Protein AF-A0A973D1L0-F1 (afdb_monomer)

Sequence (77 aa):
KVSVIWTTPTYPDYQWPIRHDVDQHFGDDFKALVRKTLLEMNNPELLASFPRQSFIPASNADYAPIENTARSIGLID

pLDDT: mean 96.27, std 2.57, range [83.44, 98.44]

Mean predicted aligned error: 3.35 Å

Solvent-accessible surface area (backbone atoms only — not comparable to fu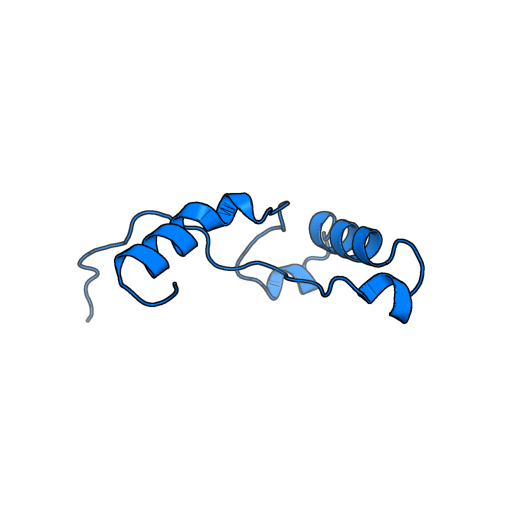ll-atom values): 5297 Å² total; per-residue (Å²): 139,87,79,88,88,79,78,80,82,90,76,84,81,91,78,88,86,73,69,89,63,47,30,82,77,71,37,84,62,38,63,57,50,54,54,48,54,53,54,67,55,77,56,65,76,68,37,67,77,43,104,53,90,73,53,76,94,85,58,78,74,71,44,47,69,56,53,54,49,34,41,76,72,67,78,46,134

Radius of gyration: 17.28 Å; Cα contacts (8 Å, |Δi|>4): 32; chains: 1; bounding box: 40×30×51 Å

Foldseek 3Di:
DDDDPDDDDDADDDDDDDDPCVCVVVHPCVVVVVVCCQQPDDDVVVCVVDPDRGDDDDDPVSCVVVVVVCVVVVVDD

Structure (mmCIF, N/CA/C/O backbone):
data_AF-A0A973D1L0-F1
#
_entry.id   AF-A0A973D1L0-F1
#
loop_
_atom_site.group_PDB
_atom_site.id
_atom_site.type_symbol
_atom_site.label_atom_id
_atom_site.label_alt_id
_atom_site.label_comp_id
_atom_site.label_asym_id
_atom_site.label_entity_id
_atom_site.label_seq_id
_atom_site.pdbx_PDB_ins_code
_atom_site.Cartn_x
_atom_site.Cartn_y
_atom_site.Cartn_z
_atom_site.occupancy
_atom_site.B_iso_or_equiv
_atom_site.auth_seq_id
_atom_site.auth_comp_id
_atom_site.auth_asym_id
_atom_site.auth_atom_id
_atom_site.pdbx_PDB_model_num
ATOM 1 N N . LYS A 1 1 ? -5.686 19.275 28.940 1.00 83.44 1 LYS A N 1
ATOM 2 C CA . LYS A 1 1 ? -4.796 18.088 29.013 1.00 83.44 1 LYS A CA 1
ATOM 3 C C . LYS A 1 1 ? -5.618 16.884 28.574 1.00 83.44 1 LYS A C 1
ATOM 5 O O . LYS A 1 1 ? -6.754 16.795 29.015 1.00 83.44 1 LYS A O 1
ATOM 10 N N . VAL A 1 2 ? -5.101 16.044 27.679 1.00 93.81 2 VAL A N 1
ATOM 11 C CA . VAL A 1 2 ? -5.799 14.852 27.161 1.00 93.81 2 VAL A CA 1
ATOM 12 C C . VAL A 1 2 ? -5.159 13.582 27.713 1.00 93.81 2 VAL A C 1
ATOM 14 O O . VAL A 1 2 ? -3.974 13.598 28.049 1.00 93.81 2 VAL A O 1
ATOM 17 N N . SER A 1 3 ? -5.948 12.511 27.804 1.00 95.56 3 SER A N 1
ATOM 18 C CA . SER A 1 3 ? -5.512 11.192 28.270 1.00 95.56 3 SER A CA 1
ATOM 19 C C . SER A 1 3 ? -5.868 10.134 27.231 1.00 95.56 3 SER A C 1
ATOM 21 O O . SER A 1 3 ? -6.995 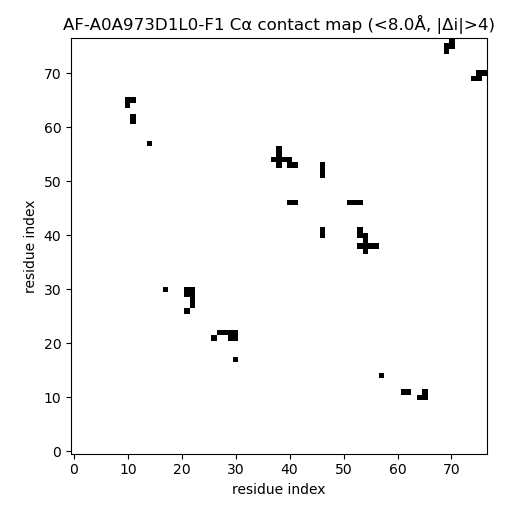10.107 26.740 1.00 95.56 3 SER A O 1
ATOM 23 N N . VAL A 1 4 ? -4.915 9.257 26.917 1.00 96.12 4 VAL A N 1
ATOM 24 C CA . VAL A 1 4 ? -5.164 8.062 26.101 1.00 96.12 4 VAL A CA 1
ATOM 25 C C . VAL A 1 4 ? -5.907 7.047 26.964 1.00 96.12 4 VAL A C 1
ATOM 27 O O . VAL A 1 4 ? -5.445 6.722 28.055 1.00 96.12 4 VAL A O 1
ATOM 30 N N . ILE A 1 5 ? -7.054 6.568 26.486 1.00 97.25 5 ILE A N 1
ATOM 31 C CA . ILE A 1 5 ? -7.872 5.570 27.194 1.00 97.25 5 ILE A CA 1
ATOM 32 C C . ILE A 1 5 ? -7.707 4.161 26.619 1.00 97.25 5 ILE A C 1
ATOM 34 O O . ILE A 1 5 ? -7.918 3.188 27.336 1.00 97.25 5 ILE A O 1
ATOM 38 N N . TRP A 1 6 ? -7.339 4.046 25.338 1.00 97.38 6 TRP A N 1
ATOM 39 C CA . TRP A 1 6 ? -7.183 2.771 24.647 1.00 97.38 6 TRP A CA 1
ATOM 40 C C . TRP A 1 6 ? -6.438 2.932 23.314 1.00 97.38 6 TRP A C 1
ATOM 42 O O . TRP A 1 6 ? -6.487 3.999 22.699 1.00 97.38 6 TRP A O 1
ATOM 52 N N . THR A 1 7 ? -5.805 1.846 22.870 1.00 97.12 7 THR A N 1
ATOM 53 C CA . THR A 1 7 ? -5.155 1.693 21.563 1.00 97.12 7 THR A CA 1
ATOM 54 C C . THR A 1 7 ? -5.639 0.384 20.948 1.00 97.12 7 THR A C 1
ATOM 56 O O . THR A 1 7 ? -5.695 -0.636 21.636 1.00 97.12 7 THR A O 1
ATOM 59 N N . THR A 1 8 ? -5.984 0.400 19.663 1.00 96.44 8 THR A N 1
ATOM 60 C CA . THR A 1 8 ? -6.430 -0.799 18.946 1.00 96.44 8 THR A CA 1
ATOM 61 C C . THR A 1 8 ? -5.309 -1.843 18.849 1.00 96.44 8 THR A C 1
ATOM 63 O O . THR A 1 8 ? -4.128 -1.484 18.867 1.00 96.44 8 THR A O 1
ATOM 66 N N . PRO A 1 9 ? -5.638 -3.132 18.657 1.00 96.19 9 PRO A N 1
ATOM 67 C CA . PRO A 1 9 ? -4.692 -4.087 18.089 1.00 96.19 9 PRO A CA 1
ATOM 68 C C . PRO A 1 9 ? -4.169 -3.613 16.722 1.00 96.19 9 PRO A C 1
ATOM 70 O O . PRO A 1 9 ? -4.766 -2.746 16.078 1.00 96.19 9 PRO A O 1
ATOM 73 N N . THR A 1 10 ? -3.059 -4.192 16.270 1.00 95.88 10 THR A N 1
ATOM 74 C CA . THR A 1 10 ? -2.468 -3.887 14.960 1.00 95.88 10 THR A CA 1
ATOM 75 C C . THR A 1 10 ? -3.322 -4.430 13.817 1.00 95.88 10 THR A C 1
ATOM 77 O O . THR A 1 10 ? -3.821 -5.552 13.900 1.00 95.88 10 THR A O 1
ATOM 80 N N . TYR A 1 11 ? -3.410 -3.678 12.724 1.00 95.38 11 TYR A N 1
ATOM 81 C CA . TYR A 1 11 ? -4.019 -4.091 11.460 1.00 95.38 11 TYR A CA 1
ATOM 82 C C . TYR A 1 11 ? -3.244 -3.461 10.286 1.00 95.38 11 TYR A C 1
ATOM 84 O O . TYR A 1 11 ? -2.574 -2.443 10.485 1.00 95.38 11 TYR A O 1
ATOM 92 N N . PRO A 1 12 ? -3.267 -4.064 9.085 1.00 95.62 12 PRO A N 1
ATOM 93 C CA . PRO A 1 12 ? -2.656 -3.473 7.896 1.00 95.62 12 PRO A CA 1
ATOM 94 C C . PRO A 1 12 ? -3.474 -2.261 7.431 1.00 95.62 12 PRO A C 1
ATOM 96 O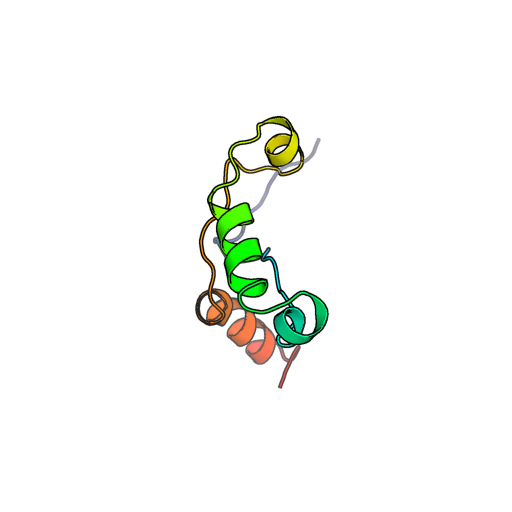 O . PRO 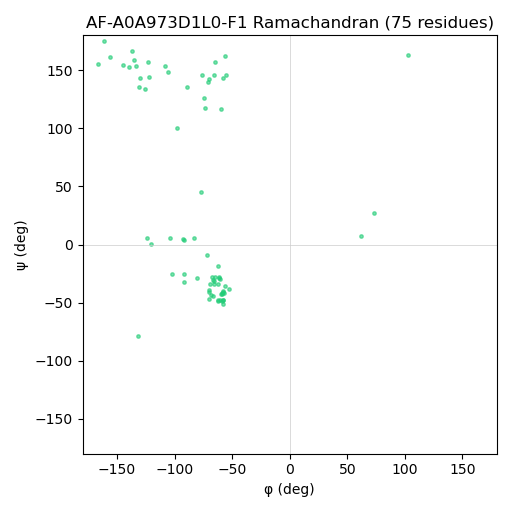A 1 12 ? -4.700 -2.300 7.459 1.00 95.62 12 PRO A O 1
ATOM 99 N N . ASP A 1 13 ? -2.799 -1.196 7.000 1.00 94.38 13 ASP A N 1
ATOM 100 C CA . ASP A 1 13 ? -3.459 0.068 6.641 1.00 94.38 13 ASP A CA 1
ATOM 101 C C . ASP A 1 13 ? -2.978 0.594 5.281 1.00 94.38 13 ASP A C 1
ATOM 103 O O . ASP A 1 13 ? -3.633 0.368 4.273 1.00 94.38 13 ASP A O 1
ATOM 107 N N . TYR A 1 14 ? -1.798 1.221 5.212 1.00 95.31 14 TYR A N 1
ATOM 108 C CA . TYR A 1 14 ? -1.309 1.853 3.979 1.00 95.31 14 TYR A CA 1
ATOM 109 C C . TYR A 1 14 ? -0.504 0.910 3.067 1.00 95.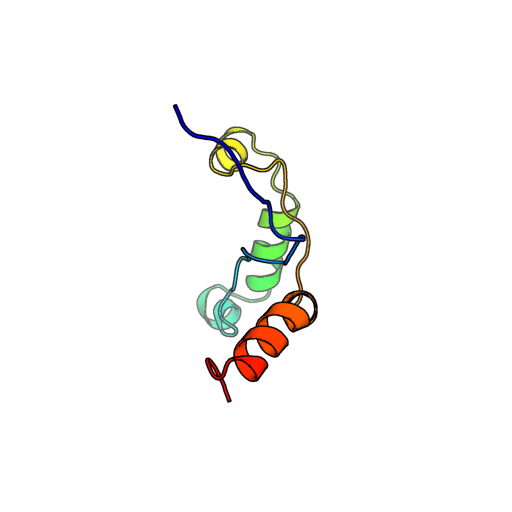31 14 TYR A C 1
ATOM 111 O O . TYR A 1 14 ? 0.446 0.262 3.508 1.00 95.31 14 TYR A O 1
ATOM 119 N N . GLN A 1 15 ? -0.793 0.960 1.761 1.00 96.19 15 GLN A N 1
ATOM 120 C CA . GLN A 1 15 ? -0.055 0.308 0.666 1.00 96.19 15 GLN A CA 1
ATOM 121 C C . GLN A 1 15 ? 0.107 1.236 -0.540 1.00 96.19 15 GLN A C 1
ATOM 123 O O . GLN A 1 15 ? -0.601 2.231 -0.680 1.00 96.19 15 GLN A O 1
ATOM 128 N N . TRP A 1 16 ? 0.996 0.849 -1.457 1.00 96.62 16 TRP A N 1
ATOM 129 C CA . TRP A 1 16 ? 1.079 1.411 -2.804 1.00 96.62 16 TRP A CA 1
ATOM 130 C C . TRP A 1 16 ? 0.356 0.509 -3.814 1.00 96.62 16 TRP A C 1
ATOM 132 O O . TRP A 1 16 ? 0.935 -0.489 -4.249 1.00 96.62 16 TRP A O 1
ATOM 142 N N . PRO A 1 17 ? -0.886 0.824 -4.218 1.00 96.69 17 PRO A N 1
ATOM 143 C CA . PRO A 1 17 ? -1.506 0.165 -5.357 1.00 96.69 17 PRO A CA 1
ATOM 144 C C . PRO A 1 17 ? -0.931 0.719 -6.667 1.00 96.69 17 PRO A C 1
ATOM 146 O O . PRO A 1 17 ? -0.640 1.909 -6.788 1.00 96.69 17 PRO A O 1
ATOM 149 N N . ILE A 1 18 ? -0.812 -0.139 -7.677 1.00 96.94 18 ILE A N 1
ATOM 150 C CA . ILE A 1 18 ? -0.435 0.246 -9.040 1.00 96.94 18 ILE A CA 1
ATOM 151 C C . ILE A 1 18 ? -1.436 -0.359 -10.019 1.00 96.94 18 ILE A C 1
ATOM 153 O O . ILE A 1 18 ? -1.928 -1.469 -9.802 1.00 96.94 18 ILE A O 1
ATOM 157 N N . ARG A 1 19 ? -1.771 0.365 -11.093 1.00 97.31 19 ARG A N 1
ATOM 158 C CA . ARG A 1 19 ? -2.709 -0.159 -12.090 1.00 97.31 19 ARG A CA 1
ATOM 159 C C . ARG A 1 19 ? -2.123 -1.368 -12.813 1.00 97.31 19 ARG A C 1
ATOM 161 O O . ARG A 1 19 ? -0.930 -1.429 -13.101 1.00 97.31 19 ARG A O 1
ATOM 168 N N . HIS A 1 20 ? -2.999 -2.306 -13.156 1.00 95.69 20 HIS A N 1
ATOM 169 C CA . HIS A 1 20 ? -2.634 -3.518 -13.883 1.00 95.69 20 HIS A CA 1
ATOM 170 C C . HIS A 1 20 ? -1.973 -3.223 -15.242 1.00 95.69 20 HIS A C 1
ATOM 172 O O . HIS A 1 20 ? -0.998 -3.883 -15.602 1.00 95.69 20 HIS A O 1
ATOM 178 N N . ASP A 1 21 ? -2.477 -2.217 -15.960 1.00 97.62 21 ASP A N 1
ATOM 179 C CA . ASP A 1 21 ? -2.099 -1.882 -17.336 1.00 97.62 21 ASP A CA 1
ATOM 180 C C . ASP A 1 21 ? -0.833 -1.021 -17.456 1.00 97.62 21 ASP A C 1
ATOM 182 O O . ASP A 1 21 ? -0.486 -0.609 -18.555 1.00 97.62 21 ASP A O 1
ATOM 186 N N . VAL A 1 22 ? -0.125 -0.755 -16.355 1.00 98.25 22 VAL A N 1
ATOM 187 C CA . VAL A 1 22 ? 1.011 0.179 -16.320 1.00 98.25 22 VAL A CA 1
ATOM 188 C C . VAL A 1 22 ? 2.125 -0.163 -17.322 1.00 98.25 22 VAL A C 1
ATOM 190 O O . VAL A 1 22 ? 2.686 0.737 -17.937 1.00 98.25 22 VAL A O 1
ATOM 193 N N . ASP A 1 23 ? 2.385 -1.448 -17.567 1.00 98.38 23 ASP A N 1
ATOM 194 C CA . ASP A 1 23 ? 3.429 -1.880 -18.507 1.00 98.38 23 ASP A CA 1
ATOM 195 C C . ASP A 1 23 ? 3.072 -1.493 -19.959 1.00 98.38 23 ASP A C 1
ATOM 197 O O . ASP A 1 23 ? 3.936 -1.126 -20.746 1.00 98.38 23 ASP A O 1
ATOM 201 N N . GLN A 1 24 ? 1.777 -1.445 -20.303 1.00 98.25 24 GLN A N 1
ATOM 202 C CA . GLN A 1 24 ? 1.319 -1.018 -21.634 1.00 98.25 24 GLN A CA 1
ATOM 203 C C . GLN A 1 24 ? 1.582 0.471 -21.895 1.00 98.25 24 GLN A C 1
ATOM 205 O O . GLN A 1 24 ? 1.730 0.877 -23.045 1.00 98.25 24 GLN A O 1
ATOM 210 N N . HIS A 1 25 ? 1.621 1.290 -20.8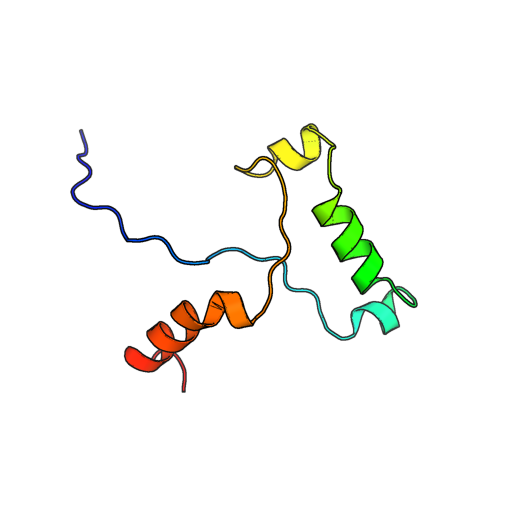38 1.00 98.06 25 HIS A N 1
ATOM 211 C CA . HIS A 1 25 ? 1.825 2.739 -20.944 1.00 98.06 25 HIS A CA 1
ATOM 212 C C . HIS A 1 25 ? 3.296 3.137 -20.839 1.00 98.06 25 HIS A C 1
ATOM 214 O O . HIS A 1 25 ? 3.698 4.129 -21.442 1.00 98.06 25 HIS A O 1
ATOM 220 N N . PHE A 1 26 ? 4.088 2.392 -20.066 1.00 98.19 26 PHE A N 1
ATOM 221 C CA . PHE A 1 26 ? 5.451 2.788 -19.698 1.00 98.19 26 PHE A CA 1
ATOM 222 C C . PHE A 1 26 ? 6.539 1.802 -20.146 1.00 98.19 26 PHE A C 1
ATOM 224 O O . PHE A 1 26 ? 7.721 2.071 -19.932 1.00 98.19 26 PHE A O 1
ATOM 231 N N . GLY A 1 27 ? 6.156 0.710 -20.810 1.00 98.19 27 GLY A N 1
ATOM 232 C CA . GLY A 1 27 ? 7.053 -0.318 -21.324 1.00 98.19 27 GLY A CA 1
ATOM 233 C C . GLY A 1 27 ? 7.074 -1.581 -20.466 1.00 98.19 27 GLY A C 1
ATOM 234 O O . GLY A 1 27 ? 6.643 -1.592 -19.309 1.00 98.19 27 GLY A O 1
ATOM 235 N N . ASP A 1 28 ? 7.594 -2.650 -21.064 1.00 98.00 28 ASP A N 1
ATOM 236 C CA . ASP A 1 28 ? 7.719 -3.951 -20.413 1.00 98.00 28 ASP A CA 1
ATOM 237 C C . ASP A 1 28 ? 8.511 -3.843 -19.097 1.00 98.00 28 ASP A C 1
ATOM 239 O O . ASP A 1 28 ? 9.427 -3.030 -18.954 1.00 98.00 28 ASP A O 1
ATOM 243 N N . ASP A 1 29 ? 8.126 -4.660 -18.115 1.00 97.75 29 ASP A N 1
ATOM 244 C CA . ASP A 1 29 ? 8.708 -4.722 -16.767 1.00 97.75 29 ASP A CA 1
ATOM 245 C C . ASP A 1 29 ? 8.605 -3.445 -15.908 1.00 97.75 29 ASP A C 1
ATOM 247 O O . ASP A 1 29 ? 9.127 -3.416 -14.787 1.00 97.75 29 ASP A O 1
ATOM 251 N N . PHE A 1 30 ? 7.883 -2.403 -16.338 1.00 98.44 30 PHE A N 1
ATOM 252 C CA . PHE A 1 30 ? 7.769 -1.158 -15.570 1.00 98.44 30 PHE A CA 1
ATOM 253 C C . PHE A 1 30 ? 7.196 -1.371 -14.158 1.00 98.44 30 PHE A C 1
ATOM 255 O O . PHE A 1 30 ? 7.708 -0.826 -13.178 1.00 98.44 30 PHE A O 1
ATOM 262 N N . LYS A 1 31 ? 6.180 -2.225 -14.008 1.00 97.94 31 LYS A N 1
ATOM 263 C CA . LYS A 1 31 ? 5.621 -2.624 -12.707 1.00 97.94 31 LYS A CA 1
ATOM 264 C C . LYS A 1 31 ? 6.687 -3.227 -11.786 1.00 97.94 31 LYS A C 1
ATOM 266 O O . LYS A 1 31 ? 6.717 -2.926 -10.589 1.00 97.94 31 LYS A O 1
ATOM 271 N N . ALA A 1 32 ? 7.561 -4.073 -12.334 1.00 98.00 32 ALA A N 1
ATOM 272 C CA . ALA A 1 32 ? 8.649 -4.698 -11.589 1.00 98.00 32 ALA A CA 1
ATOM 273 C C . ALA A 1 32 ? 9.721 -3.670 -11.204 1.00 98.00 32 ALA A C 1
ATOM 275 O O . ALA A 1 32 ? 10.179 -3.674 -10.059 1.00 98.00 32 ALA A O 1
ATOM 276 N N . LEU A 1 33 ? 10.054 -2.750 -12.116 1.00 98.31 33 LEU A N 1
ATOM 277 C CA . LEU A 1 33 ? 10.968 -1.640 -11.861 1.00 98.31 33 LEU A CA 1
ATOM 278 C C . LEU A 1 33 ? 10.470 -0.766 -10.704 1.00 98.31 33 LEU A C 1
ATOM 280 O O . LEU A 1 33 ? 11.205 -0.575 -9.740 1.00 98.31 33 LEU A O 1
ATOM 284 N N . VAL A 1 34 ? 9.210 -0.315 -10.737 1.00 98.12 34 VAL A N 1
ATOM 285 C CA . VAL A 1 34 ? 8.618 0.507 -9.664 1.00 98.12 34 VAL A CA 1
ATOM 286 C C . VAL A 1 34 ? 8.669 -0.218 -8.320 1.00 98.12 34 VAL A C 1
ATOM 288 O O . VAL A 1 34 ? 9.107 0.358 -7.321 1.00 98.12 34 VAL A O 1
ATOM 291 N N . ARG A 1 35 ? 8.263 -1.496 -8.284 1.00 97.94 35 ARG A N 1
ATOM 292 C CA . ARG A 1 35 ? 8.315 -2.304 -7.058 1.00 97.94 35 ARG A CA 1
ATOM 293 C C . ARG A 1 35 ? 9.740 -2.383 -6.513 1.00 97.94 35 ARG A C 1
ATOM 295 O O . ARG A 1 35 ? 9.937 -2.168 -5.320 1.00 97.94 35 ARG A O 1
ATOM 302 N N . LYS A 1 36 ? 10.720 -2.678 -7.370 1.00 98.44 36 LYS A N 1
ATOM 303 C CA . LYS A 1 36 ? 12.132 -2.760 -6.986 1.00 98.44 36 LYS A CA 1
ATOM 304 C C . LYS A 1 36 ? 12.636 -1.423 -6.442 1.00 98.44 36 LYS A C 1
ATOM 306 O O . LYS A 1 36 ? 13.196 -1.395 -5.354 1.00 98.44 36 LYS A O 1
ATOM 311 N N . THR A 1 37 ? 12.366 -0.318 -7.137 1.00 97.69 37 THR A N 1
ATOM 312 C CA . THR A 1 37 ? 12.789 1.027 -6.724 1.00 97.69 37 THR A CA 1
ATOM 313 C C . THR A 1 37 ? 12.242 1.419 -5.353 1.00 97.69 37 THR A C 1
ATOM 315 O O . THR A 1 37 ? 12.980 1.986 -4.554 1.00 97.69 37 THR A O 1
ATOM 318 N N . LEU A 1 38 ? 10.975 1.110 -5.051 1.00 97.25 38 LEU A N 1
ATOM 319 C CA . LEU A 1 38 ? 10.402 1.391 -3.730 1.00 97.25 38 LEU A CA 1
ATOM 320 C C . LEU A 1 38 ? 11.049 0.539 -2.630 1.00 97.25 38 LEU A C 1
ATOM 322 O O . LEU A 1 38 ? 11.375 1.066 -1.570 1.00 97.25 38 LEU A O 1
ATOM 326 N N . LEU A 1 39 ? 11.248 -0.760 -2.873 1.00 97.88 39 LEU A N 1
ATOM 327 C CA . LEU A 1 39 ? 11.826 -1.679 -1.884 1.00 97.88 39 LEU A CA 1
ATOM 328 C C . LEU A 1 39 ? 13.313 -1.414 -1.614 1.00 97.88 39 LEU A C 1
ATOM 330 O O . LEU A 1 39 ? 13.770 -1.594 -0.490 1.00 97.88 39 LEU A O 1
ATOM 334 N N . GLU A 1 40 ? 14.058 -0.980 -2.629 1.00 97.88 40 GLU A N 1
ATOM 335 C CA . GLU A 1 40 ? 15.492 -0.685 -2.534 1.00 97.88 40 GLU A CA 1
ATOM 336 C C . GLU A 1 40 ? 15.781 0.792 -2.204 1.00 97.88 40 GLU A C 1
ATOM 338 O O . GLU A 1 40 ? 16.942 1.203 -2.171 1.00 97.88 40 GLU A O 1
ATOM 343 N N . MET A 1 41 ? 14.749 1.609 -1.948 1.00 97.25 41 MET A N 1
ATOM 344 C CA . MET A 1 41 ? 14.913 3.032 -1.644 1.00 97.25 41 MET A CA 1
ATOM 345 C C . MET A 1 41 ? 15.768 3.235 -0.387 1.00 97.25 41 MET A C 1
ATOM 347 O O . MET A 1 41 ? 15.365 2.886 0.720 1.00 97.25 41 MET A O 1
ATOM 351 N N . ASN A 1 42 ? 16.924 3.876 -0.562 1.00 95.94 42 ASN A N 1
ATOM 352 C CA . ASN A 1 42 ? 17.868 4.210 0.508 1.00 95.94 42 ASN A CA 1
ATOM 353 C C . ASN A 1 42 ? 18.201 5.713 0.580 1.00 95.94 42 ASN A C 1
ATOM 355 O O . ASN A 1 42 ? 19.060 6.114 1.364 1.00 95.94 42 ASN A O 1
ATOM 359 N N . ASN A 1 43 ? 17.535 6.551 -0.225 1.00 96.00 43 ASN A N 1
ATOM 360 C CA . ASN A 1 43 ? 17.728 7.998 -0.189 1.00 96.00 43 ASN A CA 1
ATOM 361 C C . ASN A 1 43 ? 17.053 8.586 1.072 1.00 96.00 43 ASN A C 1
ATOM 363 O O . ASN A 1 43 ? 15.825 8.504 1.188 1.00 96.00 43 ASN A O 1
ATOM 367 N N . PRO A 1 44 ? 17.814 9.203 1.996 1.00 93.94 44 PRO A N 1
ATOM 368 C CA . PRO A 1 44 ? 17.282 9.689 3.266 1.00 93.94 44 PRO A CA 1
ATOM 369 C C . PRO A 1 44 ? 16.281 10.841 3.112 1.00 93.94 44 PRO A C 1
ATOM 371 O O . PRO A 1 44 ? 15.346 10.919 3.902 1.00 93.94 44 PRO A O 1
ATOM 374 N N . GLU A 1 45 ? 16.420 11.704 2.101 1.00 95.06 45 GLU A N 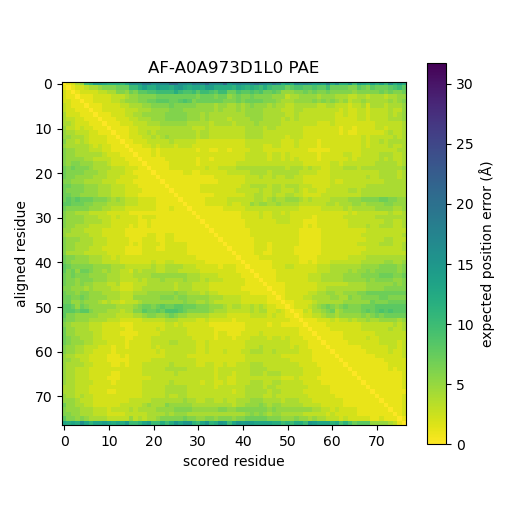1
ATOM 375 C CA . GLU A 1 45 ? 15.485 12.816 1.875 1.00 95.06 45 GLU A CA 1
ATOM 376 C C . GLU A 1 45 ? 14.115 12.310 1.406 1.00 95.06 45 GLU A C 1
ATOM 378 O O . GLU A 1 45 ? 13.075 12.786 1.864 1.00 95.06 45 GLU A O 1
ATOM 383 N N . LEU A 1 46 ? 14.101 11.284 0.547 1.00 93.88 46 LEU A N 1
ATOM 384 C CA . LEU A 1 46 ? 12.856 10.644 0.118 1.00 93.88 46 LEU A CA 1
ATOM 385 C C . LEU A 1 46 ? 12.199 9.880 1.271 1.00 93.88 46 LEU A C 1
ATOM 387 O O . LEU A 1 46 ? 10.992 9.996 1.477 1.00 93.88 46 LEU A O 1
ATOM 391 N N . LEU A 1 47 ? 12.983 9.137 2.057 1.00 94.62 47 LEU A N 1
ATOM 392 C CA . LEU A 1 47 ? 12.464 8.391 3.205 1.00 94.62 47 LEU A CA 1
ATOM 393 C C . LEU A 1 47 ? 11.933 9.313 4.308 1.00 94.62 47 LEU A C 1
ATOM 395 O O . LEU A 1 47 ? 10.918 8.985 4.914 1.00 94.62 47 LEU A O 1
ATOM 399 N N . ALA A 1 48 ? 12.533 10.491 4.509 1.00 94.00 48 ALA A N 1
ATOM 400 C CA . ALA A 1 48 ? 12.063 11.490 5.470 1.00 94.00 48 ALA A CA 1
ATOM 401 C C . ALA A 1 48 ? 10.652 12.026 5.163 1.00 94.00 48 ALA A C 1
ATOM 403 O O . ALA A 1 48 ? 9.989 12.554 6.055 1.00 94.00 48 ALA A O 1
ATOM 404 N N . SER A 1 49 ? 10.161 11.853 3.929 1.00 94.19 49 SER A N 1
ATOM 405 C CA . SER A 1 49 ? 8.774 12.175 3.566 1.00 94.19 49 SER A CA 1
ATOM 406 C C . SER A 1 49 ? 7.759 11.187 4.150 1.00 94.19 49 SER A C 1
ATOM 408 O O . SER A 1 49 ? 6.552 11.421 4.078 1.00 94.19 49 SER A O 1
ATOM 410 N N . PHE A 1 50 ? 8.222 10.079 4.733 1.00 92.06 50 PHE A N 1
ATOM 411 C CA . PHE A 1 50 ? 7.376 9.065 5.334 1.00 92.06 50 PHE A CA 1
ATOM 412 C C . PHE A 1 50 ? 7.734 8.845 6.810 1.00 92.06 50 PHE A C 1
ATOM 414 O O . PHE A 1 50 ? 8.907 8.833 7.173 1.00 92.06 50 PHE A O 1
ATOM 421 N N . PRO A 1 51 ? 6.750 8.569 7.683 1.00 91.62 51 PRO A N 1
ATOM 422 C CA . PRO A 1 51 ? 6.997 8.250 9.090 1.00 91.62 51 PRO A CA 1
ATOM 423 C C . PRO A 1 51 ? 7.507 6.802 9.277 1.00 91.62 51 PRO A C 1
ATOM 425 O O . PRO A 1 51 ? 7.001 6.057 10.112 1.00 91.62 51 PRO A O 1
ATOM 428 N N . ARG A 1 52 ? 8.464 6.357 8.454 1.00 89.19 52 ARG A N 1
ATOM 429 C CA . ARG A 1 52 ? 9.001 4.984 8.406 1.00 89.19 52 ARG A CA 1
ATOM 430 C C . ARG A 1 52 ? 10.409 4.969 7.820 1.00 89.19 52 ARG A C 1
ATOM 432 O O . ARG A 1 52 ? 10.813 5.895 7.131 1.00 89.19 52 ARG A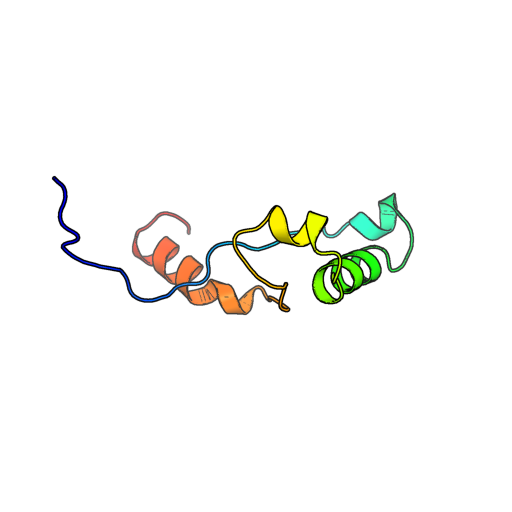 O 1
ATOM 439 N N . GLN A 1 53 ? 11.130 3.880 8.068 1.00 92.44 53 GLN A N 1
ATOM 440 C CA . GLN A 1 53 ? 12.530 3.730 7.659 1.00 92.44 53 GLN A CA 1
ATOM 441 C C . GLN A 1 53 ? 12.707 3.069 6.288 1.00 92.44 53 GLN A C 1
ATOM 443 O O . GLN A 1 53 ? 13.733 3.266 5.649 1.00 92.44 53 GLN A O 1
ATOM 448 N N . SER A 1 54 ? 11.741 2.264 5.848 1.00 95.06 54 SER A N 1
ATOM 449 C CA . SER A 1 54 ? 11.827 1.511 4.597 1.00 95.06 54 SER A CA 1
ATOM 450 C C . SER A 1 54 ? 10.447 1.057 4.121 1.00 95.06 54 SER A C 1
ATOM 452 O O . SER A 1 54 ? 9.429 1.245 4.800 1.00 95.06 54 SER A O 1
ATOM 454 N N . PHE A 1 55 ? 10.424 0.455 2.934 1.00 96.75 55 PHE A N 1
ATOM 455 C CA . PHE A 1 55 ? 9.271 -0.240 2.377 1.00 96.75 55 PHE A CA 1
ATOM 456 C C . PHE A 1 55 ? 9.487 -1.751 2.437 1.00 96.75 55 PHE A C 1
ATOM 458 O O . PHE A 1 55 ? 10.609 -2.234 2.310 1.00 96.75 55 PHE A O 1
ATOM 465 N N . ILE A 1 56 ? 8.395 -2.495 2.594 1.00 96.56 56 ILE A N 1
ATOM 466 C CA . ILE A 1 56 ? 8.385 -3.959 2.580 1.00 96.56 56 ILE A CA 1
ATOM 467 C C . ILE A 1 56 ? 7.429 -4.464 1.493 1.00 96.56 56 ILE A C 1
ATOM 469 O O . ILE A 1 56 ? 6.528 -3.723 1.086 1.00 96.56 56 ILE A O 1
ATOM 473 N N . PRO A 1 57 ? 7.606 -5.700 0.993 1.00 97.44 57 PRO A N 1
ATOM 474 C CA . PRO A 1 57 ? 6.623 -6.314 0.111 1.00 97.44 57 PRO A CA 1
ATOM 475 C C . PRO A 1 57 ? 5.252 -6.399 0.790 1.00 97.44 57 PRO A C 1
ATOM 477 O O . PRO A 1 57 ? 5.173 -6.684 1.980 1.00 97.44 57 PRO A O 1
ATOM 480 N N . ALA A 1 58 ? 4.194 -6.200 0.008 1.00 97.12 58 ALA A N 1
ATOM 481 C CA . ALA A 1 58 ? 2.811 -6.400 0.424 1.00 97.12 58 ALA A CA 1
ATOM 482 C C . ALA A 1 58 ? 2.059 -7.194 -0.651 1.00 97.12 58 ALA A C 1
ATOM 484 O O . ALA A 1 58 ? 2.413 -7.162 -1.836 1.00 97.12 58 ALA A O 1
ATOM 485 N N . SER A 1 59 ? 1.025 -7.905 -0.228 1.00 96.62 59 SER A N 1
ATOM 486 C CA . SER A 1 59 ? 0.151 -8.734 -1.046 1.00 96.62 59 SER A CA 1
ATOM 487 C C . SER A 1 59 ? -1.309 -8.497 -0.669 1.00 96.62 59 SER A C 1
ATOM 489 O O . SER A 1 59 ? -1.616 -8.074 0.441 1.00 96.62 59 SER A O 1
ATOM 491 N N . ASN A 1 60 ? -2.238 -8.826 -1.568 1.00 96.44 60 ASN A N 1
ATOM 492 C CA . ASN A 1 60 ? -3.668 -8.692 -1.268 1.00 96.44 60 ASN A CA 1
ATOM 493 C C . ASN A 1 60 ? -4.097 -9.554 -0.066 1.00 96.44 60 ASN A C 1
ATOM 495 O O . ASN A 1 60 ? -5.005 -9.170 0.663 1.00 96.44 60 ASN A O 1
ATOM 499 N N . ALA A 1 61 ? -3.428 -10.689 0.169 1.00 97.75 61 ALA A N 1
ATOM 500 C CA . ALA A 1 61 ? -3.731 -11.579 1.288 1.00 97.75 61 ALA A CA 1
ATOM 501 C C . ALA A 1 61 ? -3.469 -10.927 2.655 1.00 97.75 61 ALA A C 1
ATOM 503 O O . ALA A 1 61 ? -4.167 -11.247 3.617 1.00 97.75 61 ALA A O 1
ATOM 504 N N . ASP A 1 62 ? -2.529 -9.978 2.734 1.00 97.62 62 ASP A N 1
ATOM 505 C CA . ASP A 1 62 ? -2.237 -9.254 3.975 1.00 97.62 62 ASP A CA 1
ATOM 506 C C . ASP A 1 62 ? -3.467 -8.475 4.465 1.00 97.62 62 ASP A C 1
ATOM 508 O O . ASP A 1 62 ? -3.664 -8.337 5.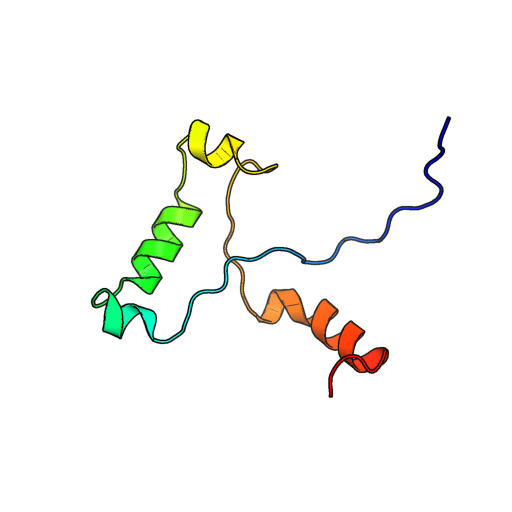667 1.00 97.62 62 ASP A O 1
ATOM 512 N N . TYR A 1 63 ? -4.342 -8.044 3.549 1.00 97.19 63 TYR A N 1
ATOM 513 C CA . TYR A 1 63 ? -5.515 -7.206 3.818 1.00 97.19 63 TYR A CA 1
ATOM 514 C C . TYR A 1 63 ? -6.807 -7.990 4.082 1.00 97.19 63 TYR A C 1
ATOM 516 O O . TYR A 1 63 ? -7.849 -7.380 4.329 1.00 97.19 63 TYR A O 1
ATOM 524 N N . ALA A 1 64 ? -6.754 -9.326 4.118 1.00 97.31 64 ALA A N 1
ATOM 525 C CA . ALA A 1 64 ? -7.916 -10.160 4.428 1.00 97.31 64 ALA A CA 1
ATOM 526 C C . ALA A 1 64 ? -8.634 -9.778 5.747 1.00 97.31 64 ALA A C 1
ATOM 528 O O . ALA A 1 64 ? -9.866 -9.783 5.769 1.00 97.31 64 ALA A O 1
ATOM 529 N N . PRO A 1 65 ? -7.944 -9.385 6.843 1.00 96.56 65 PRO A N 1
ATOM 530 C CA . PRO A 1 65 ? -8.623 -8.934 8.061 1.00 96.56 65 PRO A CA 1
ATOM 531 C C . PRO A 1 65 ? -9.478 -7.675 7.859 1.00 96.56 65 PRO A C 1
ATOM 533 O O . PRO A 1 65 ? -10.537 -7.546 8.478 1.00 96.56 65 PRO A O 1
ATOM 536 N N . ILE A 1 66 ? -9.039 -6.762 6.986 1.00 97.12 66 ILE A N 1
ATOM 537 C CA . ILE A 1 66 ? -9.767 -5.528 6.664 1.00 97.12 66 ILE A CA 1
ATOM 538 C C . ILE A 1 66 ? -11.018 -5.864 5.860 1.00 97.12 66 ILE A C 1
ATOM 540 O O . ILE A 1 66 ? -12.108 -5.419 6.212 1.00 97.12 66 ILE A O 1
ATOM 544 N N . GLU A 1 67 ? -10.875 -6.708 4.837 1.00 97.31 67 GLU A N 1
ATOM 545 C CA . GLU A 1 67 ? -11.996 -7.171 4.018 1.00 97.31 67 GLU A CA 1
ATOM 546 C C . GLU A 1 67 ? -13.055 -7.895 4.864 1.00 97.31 67 GLU A C 1
ATOM 548 O O . GLU A 1 67 ? -14.238 -7.558 4.806 1.00 97.31 67 GLU A O 1
ATOM 553 N N . ASN A 1 68 ? -12.633 -8.832 5.717 1.00 97.25 68 ASN A N 1
ATOM 554 C CA . ASN A 1 68 ? -13.533 -9.566 6.608 1.00 97.25 68 ASN A CA 1
ATOM 555 C C . ASN A 1 68 ? -14.282 -8.632 7.564 1.00 97.25 68 ASN A C 1
ATOM 557 O O . ASN A 1 68 ? -15.487 -8.787 7.767 1.00 97.25 68 ASN A O 1
ATOM 561 N N . THR A 1 69 ? -13.580 -7.646 8.132 1.00 97.00 69 THR A N 1
ATOM 562 C CA . THR A 1 69 ? -14.198 -6.644 9.007 1.00 97.00 69 THR A CA 1
ATOM 563 C C . THR A 1 69 ? -15.235 -5.839 8.233 1.00 97.00 69 THR A C 1
ATOM 565 O O . THR A 1 69 ? -16.372 -5.745 8.688 1.00 97.00 69 THR A O 1
ATOM 568 N N . ALA A 1 70 ? -14.885 -5.334 7.047 1.00 97.94 70 ALA A N 1
ATOM 569 C CA . ALA A 1 70 ? -15.780 -4.550 6.202 1.00 97.94 70 ALA A CA 1
ATOM 570 C C . ALA A 1 70 ? -17.051 -5.328 5.815 1.00 97.94 70 ALA A C 1
ATOM 572 O O . ALA A 1 70 ? -18.143 -4.771 5.923 1.00 97.94 70 ALA A O 1
ATOM 573 N N . ARG A 1 71 ? -16.936 -6.618 5.464 1.00 98.25 71 ARG A N 1
ATOM 574 C CA . ARG A 1 71 ? -18.093 -7.505 5.226 1.00 98.25 71 ARG A CA 1
ATOM 575 C C . ARG A 1 71 ? -18.944 -7.675 6.486 1.00 98.25 71 ARG A C 1
ATOM 577 O O . ARG A 1 71 ? -20.158 -7.507 6.445 1.00 98.25 71 ARG A O 1
ATOM 584 N N . SER A 1 72 ? -18.313 -7.951 7.632 1.00 98.06 72 SER A N 1
ATOM 585 C CA . SER A 1 72 ? -19.021 -8.216 8.898 1.00 98.06 72 SER A CA 1
ATOM 586 C C . SER A 1 72 ? -19.868 -7.043 9.401 1.00 98.06 72 SER A C 1
ATOM 588 O O . SER A 1 72 ? -20.864 -7.258 10.089 1.00 98.06 72 SER A O 1
ATOM 590 N N . ILE A 1 73 ? -19.483 -5.813 9.048 1.00 98.06 73 ILE A N 1
ATOM 591 C CA . ILE A 1 73 ? -20.195 -4.586 9.427 1.00 98.06 73 ILE A CA 1
ATOM 592 C C . ILE A 1 73 ? -21.009 -3.985 8.270 1.00 98.06 73 ILE A C 1
ATOM 594 O O . ILE A 1 73 ? -21.564 -2.900 8.425 1.00 98.06 73 ILE A O 1
ATOM 598 N N . GLY A 1 74 ? -21.087 -4.671 7.124 1.00 97.94 74 GLY A N 1
ATOM 599 C CA . GLY A 1 74 ? -21.917 -4.273 5.984 1.00 97.94 74 GLY A CA 1
ATOM 600 C C . GLY A 1 74 ? -21.405 -3.067 5.190 1.00 97.94 74 GLY A C 1
ATOM 601 O O . GLY A 1 74 ? -22.210 -2.345 4.610 1.00 97.94 74 GLY A O 1
ATOM 602 N N . LEU A 1 75 ? -20.090 -2.814 5.172 1.00 98.12 75 LEU A N 1
ATOM 603 C CA . LEU A 1 75 ? -19.495 -1.781 4.309 1.00 98.12 75 LEU A CA 1
ATOM 604 C C . LEU A 1 75 ? -19.300 -2.253 2.864 1.00 98.12 75 LEU A C 1
ATOM 606 O O . LEU A 1 75 ? -19.293 -1.424 1.956 1.00 98.12 75 LEU A O 1
ATOM 610 N N . ILE A 1 76 ? -19.105 -3.556 2.664 1.00 97.00 76 ILE A N 1
ATOM 611 C CA . ILE A 1 76 ? -18.942 -4.198 1.355 1.00 97.00 76 ILE A CA 1
ATOM 612 C C . ILE A 1 76 ? -19.704 -5.529 1.339 1.00 97.00 76 ILE A C 1
ATOM 614 O O . ILE A 1 76 ? -19.869 -6.140 2.399 1.00 97.00 76 ILE A O 1
ATOM 618 N N . ASP A 1 77 ? -20.129 -5.956 0.147 1.00 86.38 77 ASP A N 1
ATOM 619 C CA . ASP A 1 77 ? -20.768 -7.258 -0.105 1.00 86.38 77 ASP A CA 1
ATOM 620 C C . ASP A 1 77 ? -19.756 -8.390 -0.020 1.00 86.38 77 ASP A C 1
ATOM 622 O O . ASP A 1 77 ? -18.746 -8.319 -0.765 1.00 86.38 77 ASP A O 1
#

Nearest PDB structures (foldseek):
  4eah-assembly2_B  TM=2.012E-01  e=9.680E+00  Mus musculus

Secondary structure (DSSP, 8-state):
-------PPP---------TTHHHHH-TTHHHHHHHHHHT---HHHHTTSSSS------GGGGHHHHHHHHHTTS--